Protein AF-A0A0D2NBQ5-F1 (afdb_monomer_lite)

Foldseek 3Di:
DDDPDPPDDDDPPDDPLRPQDAADAQQDWFAQQWQGDTDRLVCQLLVLLVLVVCVVVVHDDPGHTPDHFDPPADSRRRHPDKDWDWAADPPRQTAIDISDNSDHRPDHLVVLCDADPVRNRSSDDDDDPPDPDDPRD

Secondary structure (DSSP, 8-state):
-----------SS--GGGS-PPPPPTT-EEE-TTT--EEEHHHHHHHHHHHHHHHHTTPPPSS--SSPPPSS--TTTS-SS--EEEEE-GGG-EEEEES-TT--TT--HHHHTS--SS----------TTSPPPTT-

Organism: Hypholoma sublateritium (strain FD-334 SS-4) (NCBI:txid945553)

pLDDT: mean 84.71, std 14.56, range [37.38, 98.0]

Sequence (137 aa):
LKFKGECKLYVSNVPPEVIPIGKLDGKDTVPCKLCGLPKKISHMRNHVGYHILWAMRNINERSPLKIAVGINPCGFCGLDGCRTQLSFGKHNTPVIQSTCTYHYEKMSYKSAKQSTVSSPCTNVPISCPLCPVSVSG

Structure (mmCIF, N/CA/C/O backbone):
data_AF-A0A0D2NBQ5-F1
#
_entry.id   AF-A0A0D2NBQ5-F1
#
loop_
_atom_site.group_PDB
_atom_site.id
_atom_site.type_symbol
_atom_site.label_atom_id
_atom_site.label_alt_id
_atom_site.label_comp_id
_atom_site.label_asym_id
_atom_site.label_entity_id
_atom_site.label_seq_id
_atom_site.pdbx_PDB_ins_code
_atom_site.Cartn_x
_atom_site.Cartn_y
_atom_site.Cartn_z
_atom_site.occupancy
_atom_site.B_iso_or_equiv
_atom_site.auth_seq_id
_atom_site.auth_comp_id
_atom_site.auth_asym_id
_atom_site.auth_atom_id
_atom_site.pdbx_PDB_model_num
ATOM 1 N N . LEU A 1 1 ? -40.825 -8.673 31.663 1.00 38.44 1 LEU A N 1
ATOM 2 C CA . LEU A 1 1 ? -40.110 -9.656 30.814 1.00 38.44 1 LEU A CA 1
ATOM 3 C C . LEU A 1 1 ? -39.338 -8.894 29.736 1.00 38.44 1 LEU A C 1
ATOM 5 O O . LEU A 1 1 ? -39.965 -8.284 28.884 1.00 38.44 1 LEU A O 1
ATOM 9 N N . LYS A 1 2 ? -38.003 -8.811 29.834 1.00 37.38 2 LYS A N 1
ATOM 10 C CA . LYS A 1 2 ? -37.147 -8.131 28.841 1.00 37.38 2 LYS A CA 1
ATOM 11 C C . LYS A 1 2 ? -36.700 -9.157 27.796 1.00 37.38 2 LYS A C 1
ATOM 13 O O . LYS A 1 2 ? -35.899 -10.025 28.125 1.00 37.38 2 LYS A O 1
ATOM 18 N N . PHE A 1 3 ? -37.178 -9.051 26.559 1.00 41.16 3 PHE A N 1
ATOM 19 C CA . PHE A 1 3 ? -36.615 -9.807 25.438 1.00 41.16 3 PHE A CA 1
ATOM 20 C C . PHE A 1 3 ? -35.352 -9.090 24.935 1.00 41.16 3 PHE A C 1
ATOM 22 O O . PHE A 1 3 ? -35.434 -8.045 24.297 1.00 41.16 3 PHE A O 1
ATOM 29 N N . LYS A 1 4 ? -34.172 -9.640 25.250 1.00 48.41 4 LYS A N 1
ATOM 30 C CA . LYS A 1 4 ? -32.909 -9.343 24.554 1.00 48.41 4 LYS A CA 1
ATOM 31 C C . LYS A 1 4 ? -32.742 -10.372 23.433 1.00 48.41 4 LYS A C 1
ATOM 33 O O . LYS A 1 4 ? -32.094 -11.393 23.628 1.00 48.41 4 LYS A O 1
ATOM 38 N N . GLY A 1 5 ? -33.379 -10.131 22.292 1.00 47.19 5 GLY A N 1
ATOM 39 C CA . GLY A 1 5 ? -33.115 -10.876 21.063 1.00 47.19 5 GLY A CA 1
ATOM 40 C C . GLY A 1 5 ? -32.256 -10.020 20.144 1.00 47.19 5 GLY A C 1
ATOM 41 O O . GLY A 1 5 ? -32.752 -9.043 19.591 1.00 47.19 5 GLY A O 1
ATOM 42 N N . GLU A 1 6 ? -30.972 -10.344 20.000 1.00 52.66 6 GLU A N 1
ATOM 43 C CA . GLU A 1 6 ? -30.155 -9.780 18.924 1.00 52.66 6 GLU A CA 1
ATOM 44 C C . GLU A 1 6 ? -30.710 -10.299 17.594 1.00 52.66 6 GLU A C 1
ATOM 46 O O . GLU A 1 6 ? -30.545 -11.470 17.250 1.00 52.66 6 GLU A O 1
ATOM 51 N N . CYS A 1 7 ? -31.419 -9.439 16.865 1.00 45.69 7 CYS A N 1
ATOM 52 C CA . CYS A 1 7 ? -31.966 -9.769 15.557 1.00 45.69 7 CYS A CA 1
ATOM 53 C C . CYS A 1 7 ? -30.806 -9.832 14.551 1.00 45.69 7 CYS A C 1
ATOM 55 O O . CYS A 1 7 ? -30.390 -8.818 13.989 1.00 45.69 7 CYS A O 1
ATOM 57 N N . LYS A 1 8 ? -30.216 -11.018 14.377 1.00 51.72 8 LYS A N 1
ATOM 58 C CA . LYS A 1 8 ? -29.197 -11.262 13.352 1.00 51.72 8 LYS A CA 1
ATOM 59 C C . LYS A 1 8 ? -29.896 -11.361 12.000 1.00 51.72 8 LYS A C 1
ATOM 61 O O . LYS A 1 8 ? -30.534 -12.365 11.701 1.00 51.72 8 LYS A O 1
ATOM 66 N N . LEU A 1 9 ? -29.790 -10.306 11.197 1.00 62.12 9 LEU A N 1
ATOM 67 C CA . LEU A 1 9 ? -30.234 -10.325 9.807 1.00 62.12 9 LEU A CA 1
ATOM 68 C C . LEU A 1 9 ? -29.332 -11.281 9.019 1.00 62.12 9 LEU A C 1
ATOM 70 O O . LEU A 1 9 ? -28.115 -11.103 8.983 1.00 62.12 9 LEU A O 1
ATOM 74 N N . TYR A 1 10 ? -29.931 -12.300 8.412 1.00 62.88 10 TYR A N 1
ATOM 75 C CA . TYR A 1 10 ? -29.245 -13.227 7.520 1.00 62.88 10 TYR A CA 1
ATOM 76 C C . TYR A 1 10 ? -29.595 -12.866 6.079 1.00 62.88 10 TYR A C 1
ATOM 78 O O . TYR A 1 10 ? -30.771 -12.806 5.723 1.00 62.88 10 TYR A O 1
ATOM 86 N N . VAL A 1 11 ? -28.578 -12.616 5.257 1.00 68.44 11 VAL A N 1
ATOM 87 C CA . VAL A 1 11 ? -28.743 -12.396 3.817 1.00 68.44 11 VAL A CA 1
ATOM 88 C C . VAL A 1 11 ? -28.305 -13.674 3.111 1.00 68.44 11 VAL A C 1
ATOM 90 O O . VAL A 1 11 ? -27.136 -14.046 3.165 1.00 68.44 11 VAL A O 1
ATOM 93 N N . SER A 1 12 ? -29.247 -14.369 2.481 1.00 70.62 12 SER A N 1
ATOM 94 C CA . SER A 1 12 ? -28.973 -15.497 1.589 1.00 70.62 12 SER A CA 1
ATOM 95 C C . SER A 1 12 ? -28.594 -14.989 0.190 1.00 70.62 12 SER A C 1
ATOM 97 O O . SER A 1 12 ? -29.050 -13.930 -0.233 1.00 70.62 12 SER A O 1
ATOM 99 N N . ASN A 1 13 ? -27.760 -15.744 -0.537 1.00 70.19 13 ASN A N 1
ATOM 100 C CA . ASN A 1 13 ? -27.287 -15.409 -1.893 1.00 70.19 13 ASN A CA 1
ATOM 101 C C . ASN A 1 13 ? -26.482 -14.101 -1.986 1.00 70.19 13 ASN A C 1
ATOM 103 O O . ASN A 1 13 ? -26.653 -13.318 -2.919 1.00 70.19 13 ASN A O 1
ATOM 107 N N . VAL A 1 14 ? -25.590 -13.867 -1.019 1.00 64.38 14 VAL A N 1
ATOM 108 C CA . VAL A 1 14 ? -24.617 -12.771 -1.097 1.00 64.38 14 VAL A CA 1
ATOM 109 C C . VAL A 1 14 ? -23.727 -13.007 -2.324 1.00 64.38 14 VAL A C 1
ATOM 111 O O . VAL A 1 14 ? -23.068 -14.050 -2.376 1.00 64.38 14 VAL A O 1
ATOM 114 N N . PRO A 1 15 ? -23.698 -12.086 -3.308 1.00 68.00 15 PRO A N 1
ATOM 115 C CA . PRO A 1 15 ? -22.824 -12.233 -4.463 1.00 68.00 15 PRO A CA 1
ATOM 116 C C . PRO A 1 15 ? -21.365 -12.394 -4.000 1.00 68.00 15 PRO A C 1
ATOM 118 O O . PRO A 1 15 ? -20.987 -11.766 -3.002 1.00 68.00 15 PRO A O 1
ATOM 121 N N . PRO A 1 16 ? -20.535 -13.217 -4.670 1.00 60.53 16 PRO A N 1
ATOM 122 C CA . PRO A 1 16 ? -19.148 -13.460 -4.263 1.00 60.53 16 PRO A CA 1
ATOM 123 C C . PRO A 1 16 ? -18.341 -12.176 -4.029 1.00 60.53 16 PRO A C 1
ATOM 125 O O . PRO A 1 16 ? -17.465 -12.129 -3.169 1.00 60.53 16 PRO A O 1
ATOM 128 N N . GLU A 1 17 ? -18.684 -11.110 -4.751 1.00 58.12 17 GLU A N 1
ATOM 129 C CA . GLU A 1 17 ? -18.077 -9.782 -4.683 1.00 58.12 17 GLU A CA 1
ATOM 130 C C . GLU A 1 17 ? -18.327 -9.056 -3.349 1.00 58.12 17 GLU A C 1
ATOM 132 O O . GLU A 1 17 ? -17.644 -8.076 -3.044 1.00 58.12 17 GLU A O 1
ATOM 137 N N . VAL A 1 18 ? -19.305 -9.512 -2.561 1.00 56.41 18 VAL A N 1
ATOM 138 C CA . VAL A 1 18 ? -19.743 -8.905 -1.293 1.00 56.41 18 VAL A CA 1
ATOM 139 C C . VAL A 1 18 ? -19.410 -9.793 -0.085 1.00 56.41 18 VAL A C 1
ATOM 141 O O . VAL A 1 18 ? -19.642 -9.393 1.056 1.00 56.41 18 VAL A O 1
ATOM 144 N N . ILE A 1 19 ? -18.824 -10.978 -0.303 1.00 60.97 19 ILE A N 1
ATOM 145 C CA . ILE A 1 19 ? -18.311 -11.822 0.780 1.00 60.97 19 ILE A CA 1
ATOM 146 C C . ILE A 1 19 ? -17.104 -11.106 1.407 1.00 60.97 19 ILE A C 1
ATOM 148 O O . ILE A 1 19 ? -16.147 -10.790 0.692 1.00 60.97 19 ILE A O 1
ATOM 152 N N . PRO A 1 20 ? -17.100 -10.838 2.728 1.00 61.53 20 PRO A N 1
ATOM 153 C CA . PRO A 1 20 ? -15.970 -10.199 3.382 1.00 61.53 20 PRO A CA 1
ATOM 154 C C . PRO A 1 20 ? -14.716 -11.055 3.211 1.00 61.53 20 PRO A C 1
ATOM 156 O O . PRO A 1 20 ? -14.569 -12.110 3.827 1.00 61.53 20 PRO A O 1
ATOM 159 N N . ILE A 1 21 ? -13.790 -10.601 2.368 1.00 69.88 21 ILE A N 1
ATOM 160 C CA . ILE A 1 21 ? -12.472 -11.219 2.285 1.00 69.88 21 ILE A CA 1
ATOM 161 C C . ILE A 1 21 ? -11.763 -10.894 3.598 1.00 69.88 21 ILE A C 1
ATOM 163 O O . ILE A 1 21 ? -11.517 -9.717 3.887 1.00 69.88 21 ILE A O 1
ATOM 167 N N . GLY A 1 22 ? -11.457 -11.930 4.384 1.00 79.25 22 GLY A N 1
ATOM 168 C CA . GLY A 1 22 ? -10.741 -11.795 5.650 1.00 79.25 22 GLY A CA 1
ATOM 169 C C . GLY A 1 22 ? -9.488 -10.941 5.471 1.00 79.25 22 GLY A C 1
ATOM 170 O O . GLY A 1 22 ? -8.694 -11.168 4.555 1.00 79.25 22 GLY A O 1
ATOM 171 N N . LYS A 1 23 ? -9.345 -9.910 6.304 1.00 88.88 23 LYS A N 1
ATOM 172 C CA . LYS A 1 23 ? -8.175 -9.030 6.293 1.00 88.88 23 LYS A CA 1
ATOM 173 C C . LYS A 1 23 ? -7.015 -9.704 7.004 1.00 88.88 23 LYS A C 1
ATOM 175 O O . LYS A 1 23 ? -7.212 -10.416 7.983 1.00 88.88 23 LYS A O 1
ATOM 180 N N . LEU A 1 24 ? -5.811 -9.448 6.509 1.00 92.69 24 LEU A N 1
ATOM 181 C CA . LEU A 1 24 ? -4.582 -9.871 7.173 1.00 92.69 24 LEU A CA 1
ATOM 182 C C . LEU A 1 24 ? -4.212 -8.869 8.275 1.00 92.69 24 LEU A C 1
ATOM 184 O O . LEU A 1 24 ? -4.526 -7.676 8.173 1.00 92.69 24 LEU A O 1
ATOM 188 N N . ASP A 1 25 ? -3.535 -9.330 9.327 1.00 94.00 25 ASP A N 1
ATOM 189 C CA . ASP A 1 25 ? -2.998 -8.442 10.357 1.00 94.00 25 ASP A CA 1
ATOM 190 C C . ASP A 1 25 ? -1.760 -7.716 9.812 1.00 94.00 25 ASP A C 1
ATOM 192 O O . ASP A 1 25 ? -1.000 -8.232 8.993 1.00 94.00 25 ASP A O 1
ATOM 196 N N . GLY A 1 26 ? -1.513 -6.491 10.283 1.00 93.19 26 GLY A N 1
ATOM 197 C CA . GLY A 1 26 ? -0.358 -5.703 9.847 1.00 93.19 26 GLY A CA 1
ATOM 198 C C . GLY A 1 26 ? 0.993 -6.385 10.112 1.00 93.19 26 GLY A C 1
ATOM 199 O O . GLY A 1 26 ? 1.983 -6.041 9.464 1.00 93.19 26 GLY A O 1
ATOM 200 N N . LYS A 1 27 ? 1.044 -7.337 11.054 1.00 95.81 27 LYS A N 1
ATOM 201 C CA . LYS A 1 27 ? 2.238 -8.124 11.386 1.00 95.81 27 LYS A CA 1
ATOM 202 C C . LYS A 1 27 ? 2.488 -9.283 10.421 1.00 95.81 27 LYS A C 1
ATOM 204 O O . LYS A 1 27 ? 3.635 -9.735 10.343 1.00 95.81 27 LYS A O 1
ATOM 209 N N . ASP A 1 28 ? 1.466 -9.729 9.693 1.00 96.50 28 ASP A N 1
ATOM 210 C CA . ASP A 1 28 ? 1.571 -10.862 8.780 1.00 96.50 28 ASP A CA 1
ATOM 211 C C . ASP A 1 28 ? 2.562 -10.546 7.667 1.00 96.50 28 ASP A C 1
ATOM 213 O O . ASP A 1 28 ? 2.578 -9.444 7.114 1.00 96.50 28 ASP A O 1
ATOM 217 N N . THR A 1 29 ? 3.413 -11.517 7.345 1.00 98.00 29 THR A N 1
ATOM 218 C CA . THR A 1 29 ? 4.365 -11.410 6.238 1.00 98.00 29 THR A CA 1
ATOM 219 C C . THR A 1 29 ? 3.860 -12.243 5.078 1.00 98.00 29 THR A C 1
ATOM 221 O O . THR A 1 29 ? 3.730 -13.457 5.194 1.00 98.00 29 THR A O 1
ATOM 224 N N . VAL A 1 30 ? 3.589 -11.588 3.952 1.00 97.25 30 VAL A N 1
ATOM 225 C CA . VAL A 1 30 ? 3.099 -12.234 2.731 1.00 97.25 30 VAL A CA 1
ATOM 226 C C . VAL A 1 30 ? 3.920 -11.779 1.525 1.00 97.25 30 VAL A C 1
ATOM 228 O O . VAL A 1 30 ? 4.522 -10.699 1.565 1.00 97.25 30 VAL A O 1
ATOM 231 N N . PRO A 1 31 ? 3.984 -12.573 0.445 1.00 97.44 31 PRO A N 1
ATOM 232 C CA . PRO A 1 31 ? 4.642 -12.141 -0.782 1.00 97.44 31 PRO A CA 1
ATOM 233 C C . PRO A 1 31 ? 3.881 -10.980 -1.431 1.00 97.44 31 PRO A C 1
ATOM 235 O O . PRO A 1 31 ? 2.657 -10.991 -1.507 1.00 97.44 31 PRO A O 1
ATOM 238 N N . CYS A 1 32 ? 4.596 -9.987 -1.953 1.00 97.06 32 CYS A N 1
ATOM 239 C CA . CYS A 1 32 ? 4.013 -8.993 -2.848 1.00 97.06 32 CYS A CA 1
ATOM 240 C C . CYS A 1 32 ? 3.435 -9.685 -4.090 1.00 97.06 32 CYS A C 1
ATOM 242 O O . CYS A 1 32 ? 4.10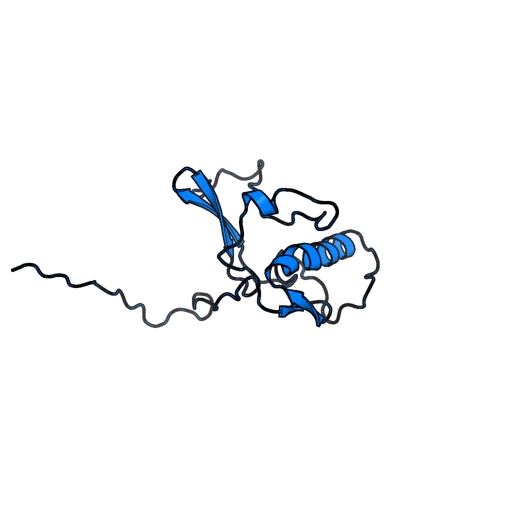8 -10.516 -4.700 1.00 97.06 32 CYS A O 1
ATOM 244 N N . LYS A 1 33 ? 2.216 -9.324 -4.510 1.00 96.94 33 LYS A N 1
ATOM 245 C CA . LYS A 1 33 ? 1.592 -9.937 -5.696 1.00 96.94 33 LYS A CA 1
ATOM 246 C C . LYS A 1 33 ? 2.311 -9.586 -7.001 1.00 96.94 33 LYS A C 1
ATOM 248 O O . LYS A 1 33 ? 2.244 -10.363 -7.942 1.00 96.94 33 LYS A O 1
ATOM 253 N N . LEU A 1 34 ? 3.011 -8.450 -7.043 1.00 97.00 34 LEU A N 1
ATOM 254 C CA . LEU A 1 34 ? 3.711 -7.985 -8.240 1.00 97.00 34 LEU A CA 1
ATOM 255 C C . LEU A 1 34 ? 5.096 -8.619 -8.391 1.00 97.00 34 LEU A C 1
ATOM 257 O O . LEU A 1 34 ? 5.400 -9.164 -9.442 1.00 97.00 34 LEU A O 1
ATOM 261 N N . CYS A 1 35 ? 5.937 -8.594 -7.352 1.00 96.31 35 CYS A N 1
ATOM 262 C CA . CYS A 1 35 ? 7.336 -9.052 -7.435 1.00 96.31 35 CYS A CA 1
ATOM 263 C C . CYS A 1 35 ? 7.632 -10.334 -6.634 1.00 96.31 35 CYS A C 1
ATOM 265 O O . CYS A 1 35 ? 8.692 -10.939 -6.775 1.00 96.31 35 CYS A O 1
ATOM 267 N N . GLY A 1 36 ? 6.710 -10.780 -5.779 1.00 96.06 36 GLY A N 1
ATOM 268 C CA . GLY A 1 36 ? 6.879 -11.961 -4.930 1.00 96.06 36 GLY A CA 1
ATOM 269 C C . GLY A 1 36 ? 7.757 -11.764 -3.692 1.00 96.06 36 GLY A C 1
ATOM 270 O O . GLY A 1 36 ? 7.894 -12.709 -2.918 1.00 96.06 36 GLY A O 1
ATOM 271 N N . LEU A 1 37 ? 8.338 -10.578 -3.470 1.00 95.75 37 LEU A N 1
ATOM 272 C CA . LEU A 1 37 ? 9.164 -10.326 -2.288 1.00 95.75 37 LEU A CA 1
ATOM 273 C C . LEU A 1 37 ? 8.313 -10.351 -1.008 1.00 95.75 37 LEU A C 1
ATOM 275 O O . LEU A 1 37 ? 7.260 -9.708 -0.972 1.00 95.75 37 LEU A O 1
ATOM 279 N N . PRO A 1 38 ? 8.759 -11.035 0.060 1.00 97.12 38 PRO A N 1
ATOM 280 C CA . PRO A 1 38 ? 8.031 -11.071 1.319 1.00 97.12 38 PRO A CA 1
ATOM 281 C C . PRO A 1 38 ? 8.062 -9.698 1.995 1.00 97.12 38 PRO A C 1
ATOM 283 O O . PRO A 1 38 ? 9.125 -9.091 2.171 1.00 97.12 38 PRO A O 1
ATOM 286 N N . LYS A 1 39 ? 6.889 -9.202 2.396 1.00 96.50 39 LYS A N 1
ATOM 287 C CA . LYS A 1 39 ? 6.734 -7.959 3.159 1.00 96.50 39 LYS A CA 1
ATOM 288 C C . LYS A 1 39 ? 5.685 -8.132 4.244 1.00 96.50 39 LYS A C 1
ATOM 290 O O . LYS A 1 39 ? 4.688 -8.823 4.053 1.00 96.50 39 LYS A O 1
ATOM 295 N N . LYS A 1 40 ? 5.891 -7.434 5.362 1.00 96.94 40 LYS A N 1
ATOM 296 C CA . LYS A 1 40 ? 4.823 -7.218 6.338 1.00 96.94 40 LYS A CA 1
ATOM 297 C C . LYS A 1 40 ? 3.681 -6.464 5.671 1.00 96.94 40 LYS A C 1
ATOM 299 O O . LYS A 1 40 ? 3.937 -5.499 4.945 1.00 96.94 40 LYS A O 1
ATOM 304 N N . ILE A 1 41 ? 2.444 -6.852 5.954 1.00 96.38 41 ILE A N 1
ATOM 305 C CA . ILE A 1 41 ? 1.251 -6.184 5.430 1.00 96.38 41 ILE A CA 1
ATOM 306 C C . ILE A 1 41 ? 1.264 -4.686 5.748 1.00 96.38 41 ILE A C 1
ATOM 308 O O . ILE A 1 41 ? 0.979 -3.868 4.873 1.00 96.38 41 ILE A O 1
ATOM 312 N N . SER A 1 42 ? 1.721 -4.303 6.944 1.00 93.69 42 SER A N 1
ATOM 313 C CA . SER A 1 42 ? 1.873 -2.895 7.329 1.00 93.69 42 SER A CA 1
ATOM 314 C C . SER A 1 42 ? 2.803 -2.082 6.416 1.00 93.69 42 SER A C 1
ATOM 316 O O . SER A 1 42 ? 2.649 -0.867 6.307 1.00 93.69 42 SER A O 1
ATOM 318 N N . HIS A 1 43 ? 3.752 -2.732 5.737 1.00 93.75 43 HIS A N 1
ATOM 319 C CA . HIS A 1 43 ? 4.707 -2.102 4.821 1.00 93.75 43 HIS A CA 1
ATOM 320 C C . HIS A 1 43 ? 4.319 -2.262 3.345 1.00 93.75 43 HIS A C 1
ATOM 322 O O . HIS A 1 43 ? 4.919 -1.617 2.481 1.00 93.75 43 HIS A O 1
ATOM 328 N N . MET A 1 44 ? 3.328 -3.105 3.042 1.00 95.50 44 MET A N 1
ATOM 329 C CA . MET A 1 44 ? 2.983 -3.475 1.672 1.00 95.50 44 MET A CA 1
ATOM 330 C C . MET A 1 44 ? 2.535 -2.267 0.844 1.00 95.50 44 MET A C 1
ATOM 332 O O . MET A 1 44 ? 2.953 -2.130 -0.298 1.00 95.50 44 MET A O 1
ATOM 336 N N . ARG A 1 45 ? 1.784 -1.333 1.440 1.00 94.69 45 ARG A N 1
ATOM 337 C CA . ARG A 1 45 ? 1.328 -0.097 0.778 1.00 94.69 45 ARG A CA 1
ATOM 338 C C . ARG A 1 45 ? 2.478 0.750 0.221 1.00 94.69 45 ARG A C 1
ATOM 340 O O . ARG A 1 45 ? 2.420 1.195 -0.921 1.00 94.69 45 ARG A O 1
ATOM 347 N N . ASN A 1 46 ? 3.522 0.965 1.024 1.00 93.50 46 ASN A N 1
ATOM 348 C CA . ASN A 1 46 ? 4.707 1.719 0.606 1.00 93.50 46 ASN A CA 1
ATOM 349 C C . ASN A 1 46 ? 5.508 0.934 -0.443 1.00 93.50 46 ASN A C 1
ATOM 351 O O . ASN A 1 46 ? 5.945 1.500 -1.437 1.00 93.50 46 ASN A O 1
ATOM 355 N N . HIS A 1 47 ? 5.652 -0.382 -0.255 1.00 94.75 47 HIS A N 1
ATOM 356 C CA . HIS A 1 47 ? 6.344 -1.250 -1.207 1.00 94.75 47 HIS A CA 1
ATOM 357 C C . HIS A 1 47 ? 5.675 -1.263 -2.591 1.00 94.75 47 HIS A C 1
ATOM 359 O O . HIS A 1 47 ? 6.344 -1.023 -3.590 1.00 94.75 4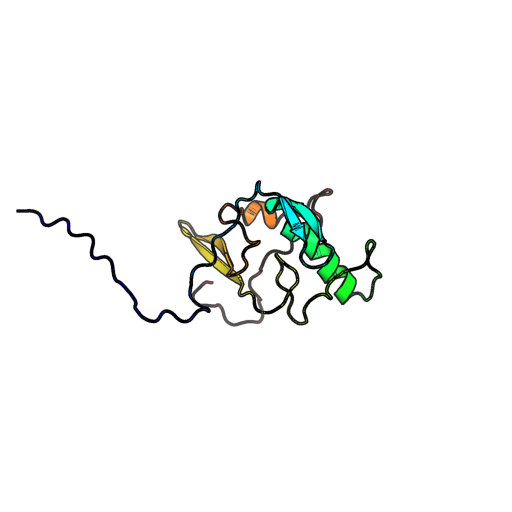7 HIS A O 1
ATOM 365 N N . VAL A 1 48 ? 4.361 -1.481 -2.640 1.00 95.50 48 VAL A N 1
ATOM 366 C CA . VAL A 1 48 ? 3.555 -1.430 -3.867 1.00 95.50 48 VAL A CA 1
ATOM 367 C C . VAL A 1 48 ? 3.520 -0.019 -4.451 1.00 95.50 48 VAL A C 1
ATOM 369 O O . VAL A 1 48 ? 3.537 0.131 -5.668 1.00 95.50 48 VAL A O 1
ATOM 372 N N . GLY A 1 49 ? 3.541 1.016 -3.606 1.00 94.44 49 GLY A N 1
ATOM 373 C CA . GLY A 1 49 ? 3.630 2.408 -4.045 1.00 94.44 49 GLY A CA 1
ATOM 374 C C . GLY A 1 49 ? 4.842 2.677 -4.941 1.00 94.44 49 GLY A C 1
ATOM 375 O O . GLY A 1 49 ? 4.705 3.388 -5.932 1.00 94.44 49 GLY A O 1
ATOM 376 N N . TYR A 1 50 ? 5.998 2.059 -4.666 1.00 93.62 50 TYR A N 1
ATOM 377 C CA . TYR A 1 50 ? 7.152 2.146 -5.569 1.00 93.62 50 TYR A CA 1
ATOM 378 C C . TYR A 1 50 ? 6.868 1.534 -6.936 1.00 93.62 50 TYR A C 1
ATOM 380 O O . TYR A 1 50 ? 7.148 2.183 -7.939 1.00 93.62 50 TYR A O 1
ATOM 388 N N . HIS A 1 51 ? 6.280 0.336 -6.973 1.00 95.56 51 HIS A N 1
ATOM 389 C CA . HIS A 1 51 ? 5.960 -0.340 -8.228 1.00 95.56 51 HIS A CA 1
ATOM 390 C C . HIS A 1 51 ? 5.006 0.491 -9.089 1.00 95.56 51 HIS A C 1
ATOM 392 O O . HIS A 1 51 ? 5.263 0.733 -10.265 1.00 95.56 51 HIS A O 1
ATOM 398 N N . ILE A 1 52 ? 3.938 1.011 -8.475 1.00 94.94 52 ILE A N 1
ATOM 399 C CA . ILE A 1 52 ? 2.970 1.878 -9.155 1.00 94.94 52 ILE A CA 1
ATOM 400 C C . ILE A 1 52 ? 3.663 3.133 -9.696 1.00 94.94 52 ILE A C 1
ATOM 402 O O . ILE A 1 52 ? 3.530 3.451 -10.876 1.00 94.94 52 ILE A O 1
ATOM 406 N N . LEU A 1 53 ? 4.433 3.836 -8.859 1.00 93.19 53 LEU A N 1
ATOM 407 C CA . LEU A 1 53 ? 5.105 5.070 -9.267 1.00 93.19 53 LEU A CA 1
ATOM 408 C C . LEU A 1 53 ? 6.128 4.843 -10.381 1.00 93.19 53 LEU A C 1
ATOM 410 O O . LEU A 1 53 ? 6.227 5.669 -11.284 1.00 93.19 53 LEU A O 1
ATOM 414 N N . TRP A 1 54 ? 6.897 3.757 -10.331 1.00 93.81 54 TRP A N 1
ATOM 415 C CA . TRP A 1 54 ? 7.892 3.454 -11.358 1.00 93.81 54 TRP A CA 1
ATOM 416 C C . TRP A 1 54 ? 7.244 3.044 -12.673 1.00 93.81 54 TRP A C 1
ATOM 418 O O . TRP A 1 54 ? 7.629 3.586 -13.709 1.00 93.81 54 TRP A O 1
ATOM 428 N N . ALA A 1 55 ? 6.204 2.207 -12.632 1.00 93.38 55 ALA A N 1
ATOM 429 C CA . ALA A 1 55 ? 5.420 1.860 -13.814 1.00 93.38 55 ALA A CA 1
ATOM 430 C C . ALA A 1 55 ? 4.828 3.112 -14.485 1.00 93.38 55 ALA A C 1
ATOM 432 O O . ALA A 1 55 ? 5.008 3.312 -15.683 1.00 93.38 55 ALA A O 1
ATOM 433 N N . MET A 1 56 ? 4.225 4.024 -13.711 1.00 91.94 56 MET A N 1
ATOM 434 C CA . MET A 1 56 ? 3.678 5.289 -14.231 1.00 91.94 56 MET A CA 1
ATOM 435 C C . MET A 1 56 ? 4.735 6.222 -14.842 1.00 91.94 56 MET A C 1
ATOM 437 O O . MET A 1 56 ? 4.400 7.118 -15.614 1.00 91.94 56 MET A O 1
ATOM 441 N N . ARG A 1 57 ? 6.007 6.064 -14.464 1.00 93.50 57 ARG A N 1
ATOM 442 C CA . ARG A 1 57 ? 7.127 6.883 -14.949 1.00 93.50 57 ARG A CA 1
ATOM 443 C C . ARG A 1 57 ? 7.972 6.176 -16.005 1.00 93.50 57 ARG A C 1
ATOM 445 O O . ARG A 1 57 ? 8.977 6.746 -16.416 1.00 93.50 57 ARG A O 1
ATOM 452 N N . ASN A 1 58 ? 7.582 4.975 -16.439 1.00 90.75 58 ASN A N 1
ATOM 453 C CA . ASN A 1 58 ? 8.376 4.121 -17.326 1.00 90.75 58 ASN A CA 1
ATOM 454 C C . ASN A 1 58 ? 9.809 3.896 -16.805 1.00 90.75 58 ASN A C 1
ATOM 456 O O . ASN A 1 58 ? 10.771 3.868 -17.570 1.00 90.75 58 ASN A O 1
ATOM 460 N N . ILE A 1 59 ? 9.958 3.772 -15.483 1.00 92.19 59 ILE A N 1
ATOM 461 C CA . ILE A 1 59 ? 11.232 3.459 -14.834 1.00 92.19 59 ILE A CA 1
ATOM 462 C C . ILE A 1 59 ? 11.322 1.946 -14.661 1.00 92.19 59 ILE A C 1
ATOM 464 O O . ILE A 1 59 ? 10.386 1.312 -14.174 1.00 92.19 59 ILE A O 1
ATOM 468 N N . ASN A 1 60 ? 12.473 1.378 -15.018 1.00 86.88 60 ASN A N 1
ATOM 469 C CA . ASN A 1 60 ? 12.732 -0.041 -14.822 1.00 86.88 60 ASN A CA 1
ATOM 470 C C . ASN A 1 60 ? 12.704 -0.414 -13.338 1.00 86.88 60 ASN A C 1
ATOM 472 O O . ASN A 1 60 ? 13.309 0.239 -12.484 1.00 86.88 60 ASN A O 1
ATOM 476 N N . GLU A 1 61 ? 12.031 -1.518 -13.051 1.00 87.25 61 GLU A N 1
ATOM 477 C CA . GLU A 1 61 ? 11.942 -2.077 -11.714 1.00 87.25 61 GLU A CA 1
ATOM 478 C C . GLU A 1 61 ? 13.301 -2.598 -11.243 1.00 87.25 61 GLU A C 1
ATOM 480 O O . GLU A 1 61 ? 14.006 -3.295 -11.971 1.00 87.25 61 GLU A O 1
ATOM 485 N N . ARG A 1 62 ? 13.665 -2.310 -9.986 1.00 79.19 62 ARG A N 1
ATOM 486 C CA . ARG A 1 62 ? 14.888 -2.866 -9.368 1.00 79.19 62 ARG A CA 1
ATOM 487 C C . ARG A 1 62 ? 14.864 -4.390 -9.295 1.00 79.19 62 ARG A C 1
ATOM 489 O O . ARG A 1 62 ? 15.912 -5.021 -9.225 1.00 79.19 62 ARG A O 1
ATOM 496 N N .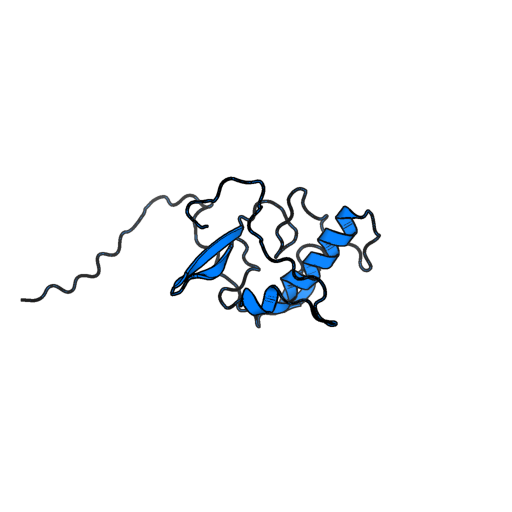 SER A 1 63 ? 13.674 -4.974 -9.234 1.00 78.88 63 SER A N 1
ATOM 497 C CA . SER A 1 63 ? 13.473 -6.417 -9.260 1.00 78.88 63 SER A CA 1
ATOM 498 C C . SER A 1 63 ? 12.384 -6.729 -10.274 1.00 78.88 63 SER A C 1
ATOM 500 O O . SER A 1 63 ? 11.347 -6.069 -10.234 1.00 78.88 63 SER A O 1
ATOM 502 N N . PRO A 1 64 ? 12.583 -7.717 -11.161 1.00 86.50 64 PRO A N 1
ATOM 503 C CA . PRO A 1 64 ? 11.611 -8.018 -12.198 1.00 86.50 64 PRO A CA 1
ATOM 504 C C . PRO A 1 64 ? 10.257 -8.352 -11.571 1.00 86.50 64 PRO A C 1
ATOM 506 O O . PRO A 1 64 ? 10.163 -9.156 -10.636 1.00 86.50 64 PRO A O 1
ATOM 509 N N . LEU A 1 65 ? 9.207 -7.715 -12.082 1.00 93.38 65 LEU A N 1
ATOM 510 C CA . LEU A 1 65 ? 7.849 -8.055 -11.695 1.00 93.38 65 LEU A CA 1
ATOM 511 C C . LEU A 1 65 ? 7.476 -9.406 -12.300 1.00 93.38 65 LEU A C 1
ATOM 513 O O . LEU A 1 65 ? 7.733 -9.679 -13.468 1.00 93.38 65 LEU A O 1
ATOM 517 N N . LYS A 1 66 ? 6.831 -10.240 -11.491 1.00 95.06 66 LYS A N 1
ATOM 518 C CA . LYS A 1 66 ? 6.165 -11.469 -11.928 1.00 95.06 66 LYS A CA 1
ATOM 519 C C . LYS A 1 66 ? 4.833 -11.156 -12.606 1.00 95.06 66 LYS A C 1
ATOM 521 O O . LYS A 1 66 ? 4.410 -11.891 -13.488 1.00 95.06 66 LYS A O 1
ATOM 526 N N . ILE A 1 67 ? 4.172 -10.085 -12.162 1.00 95.50 67 ILE A N 1
ATOM 527 C CA . ILE A 1 67 ? 2.890 -9.603 -12.678 1.00 95.50 67 ILE A CA 1
ATOM 528 C C . ILE A 1 67 ? 2.992 -8.091 -12.868 1.00 95.50 67 ILE A C 1
ATOM 530 O O . ILE A 1 67 ? 3.459 -7.390 -11.969 1.00 95.50 67 ILE A O 1
ATOM 534 N N . ALA A 1 68 ? 2.552 -7.594 -14.024 1.00 94.12 68 ALA A N 1
ATOM 535 C CA . ALA A 1 68 ? 2.515 -6.163 -14.304 1.00 94.12 68 ALA A CA 1
ATOM 536 C C . ALA A 1 68 ? 1.579 -5.415 -13.337 1.00 94.12 68 ALA A C 1
ATOM 538 O O . ALA A 1 68 ? 0.604 -5.971 -12.826 1.00 94.12 68 ALA A O 1
ATOM 539 N N . VAL A 1 69 ? 1.878 -4.137 -13.102 1.00 95.94 69 VAL A N 1
ATOM 540 C CA . VAL A 1 69 ? 0.981 -3.233 -12.372 1.00 95.94 69 VAL A CA 1
ATOM 541 C C . VAL A 1 69 ? -0.335 -3.104 -13.146 1.00 95.94 69 VAL A C 1
ATOM 543 O O . VAL A 1 69 ? -0.323 -3.016 -14.374 1.00 95.94 69 VAL A O 1
ATOM 546 N N . GLY A 1 70 ? -1.460 -3.112 -12.427 1.00 93.50 70 GLY A N 1
ATOM 547 C CA . GLY A 1 70 ? -2.785 -2.929 -13.020 1.00 93.50 70 GLY A CA 1
ATOM 548 C C . GLY A 1 70 ? -2.961 -1.561 -13.690 1.00 93.50 70 GLY A C 1
ATOM 549 O O . GLY A 1 70 ? -2.208 -0.625 -13.422 1.00 93.50 70 GLY A O 1
ATOM 550 N N . ILE A 1 71 ? -3.977 -1.431 -14.546 1.00 93.81 71 ILE A N 1
ATOM 551 C CA . ILE A 1 71 ? -4.297 -0.163 -15.225 1.00 93.81 71 ILE A CA 1
ATOM 552 C C . ILE A 1 71 ? -4.854 0.854 -14.217 1.00 93.81 71 ILE A C 1
ATOM 554 O O . ILE A 1 71 ? -4.547 2.042 -14.290 1.00 93.81 71 ILE A O 1
ATOM 558 N N . ASN A 1 72 ? -5.644 0.380 -13.251 1.00 92.19 72 ASN A N 1
ATOM 559 C CA . ASN A 1 72 ? -6.209 1.151 -12.145 1.00 92.19 72 ASN A CA 1
ATOM 560 C C . ASN A 1 72 ? -5.756 0.519 -10.818 1.00 92.19 72 ASN A C 1
ATOM 562 O O . ASN A 1 72 ? -6.563 -0.075 -10.089 1.00 92.19 72 ASN A O 1
ATOM 566 N N . PRO A 1 73 ? -4.450 0.601 -10.507 1.00 95.25 73 PRO A N 1
ATOM 567 C CA . PRO A 1 73 ? -3.838 -0.286 -9.540 1.00 95.25 73 PRO A CA 1
ATOM 568 C C . PRO A 1 73 ? -4.293 0.022 -8.115 1.00 95.25 73 PRO A C 1
ATOM 570 O O . PRO A 1 73 ? -4.317 1.163 -7.651 1.00 95.25 73 PRO A O 1
ATOM 573 N N . CYS A 1 74 ? -4.580 -1.035 -7.364 1.00 95.19 74 CYS A N 1
ATOM 574 C CA . CYS A 1 74 ? -4.839 -0.951 -5.938 1.00 95.19 74 CYS A CA 1
ATOM 575 C C . CYS A 1 74 ? -3.587 -0.504 -5.171 1.00 95.19 74 CYS A C 1
ATOM 577 O O . CYS A 1 74 ? -2.554 -1.169 -5.231 1.00 95.19 74 CYS A O 1
ATOM 579 N N . GLY A 1 75 ? -3.700 0.522 -4.326 1.00 93.75 75 GLY A N 1
ATOM 580 C CA . GLY A 1 75 ? -2.584 0.995 -3.494 1.00 93.75 75 GLY A CA 1
ATOM 581 C C . GLY A 1 75 ? -2.027 -0.027 -2.484 1.00 93.75 75 GLY A C 1
ATOM 582 O O . GLY A 1 75 ? -0.954 0.186 -1.925 1.00 93.75 75 GLY A O 1
ATOM 583 N N . PHE A 1 76 ? -2.717 -1.149 -2.247 1.00 95.06 76 PHE A N 1
ATOM 584 C CA . PHE A 1 76 ? -2.280 -2.194 -1.312 1.00 95.06 76 PHE A CA 1
ATOM 585 C C . PHE A 1 76 ? -1.654 -3.414 -1.987 1.00 95.06 76 PHE A C 1
ATOM 587 O O . PHE A 1 76 ? -0.724 -3.991 -1.433 1.00 95.06 76 PHE A O 1
ATOM 594 N N . CYS A 1 77 ? -2.165 -3.840 -3.145 1.00 95.81 77 CYS A N 1
ATOM 595 C CA . CYS A 1 77 ? -1.686 -5.049 -3.828 1.00 95.81 77 CYS A CA 1
ATOM 596 C C . CYS A 1 77 ? -1.174 -4.815 -5.253 1.00 95.81 77 CYS A C 1
ATOM 598 O O . CYS A 1 77 ? -0.592 -5.732 -5.823 1.00 95.81 77 CYS A O 1
ATOM 600 N N . GLY A 1 78 ? -1.392 -3.628 -5.822 1.00 95.50 78 GLY A N 1
ATOM 601 C CA . GLY A 1 78 ? -0.911 -3.225 -7.144 1.00 95.50 78 GLY A CA 1
ATOM 602 C C . GLY A 1 78 ? -1.704 -3.780 -8.328 1.00 95.50 78 GLY A C 1
ATOM 603 O O . GLY A 1 78 ? -1.431 -3.401 -9.461 1.00 95.50 78 GLY A O 1
ATOM 604 N N . LEU A 1 79 ? -2.676 -4.658 -8.072 1.00 96.12 79 LEU A N 1
ATOM 605 C CA . LEU A 1 79 ? -3.565 -5.245 -9.078 1.00 96.12 79 LEU A CA 1
ATOM 606 C C . LEU A 1 79 ? -4.864 -4.440 -9.217 1.00 96.12 79 LEU A C 1
ATOM 608 O O . LEU A 1 79 ? -5.201 -3.642 -8.340 1.00 96.12 79 LEU A O 1
ATOM 612 N N . ASP A 1 80 ? -5.623 -4.724 -10.272 1.00 94.75 80 ASP A N 1
ATOM 613 C CA . ASP A 1 80 ? -6.948 -4.145 -10.507 1.00 94.75 80 ASP A CA 1
ATOM 614 C C . ASP A 1 80 ? -8.059 -4.850 -9.703 1.00 94.75 80 ASP A C 1
ATOM 616 O O . ASP A 1 80 ? -7.863 -5.900 -9.084 1.00 94.75 80 ASP A O 1
ATOM 620 N N . GLY A 1 81 ? -9.252 -4.247 -9.690 1.00 91.75 81 GLY A N 1
ATOM 621 C CA . GLY A 1 81 ? -10.477 -4.846 -9.138 1.00 91.75 81 GLY A CA 1
ATOM 622 C C . GLY A 1 81 ? -10.705 -4.638 -7.635 1.00 91.75 81 GLY A C 1
ATOM 623 O O . GLY A 1 81 ? -11.782 -4.948 -7.128 1.00 91.75 81 GLY A O 1
ATOM 624 N N . CYS A 1 82 ? -9.744 -4.067 -6.903 1.00 92.00 82 CYS A N 1
ATOM 625 C CA . CYS A 1 82 ? -9.973 -3.667 -5.513 1.00 92.00 82 CYS A CA 1
ATOM 626 C C . CYS A 1 82 ? -10.703 -2.321 -5.448 1.00 92.00 82 CYS A C 1
ATOM 628 O O . CYS A 1 82 ? -10.369 -1.387 -6.171 1.00 92.00 82 CYS A O 1
ATOM 630 N N . ARG A 1 83 ? -11.638 -2.183 -4.506 1.00 90.56 83 ARG A N 1
ATOM 631 C CA . ARG A 1 83 ? -12.289 -0.908 -4.188 1.00 90.56 83 ARG A CA 1
ATOM 632 C C . ARG A 1 83 ? -11.712 -0.365 -2.896 1.00 90.56 83 ARG A C 1
ATOM 634 O O . ARG A 1 83 ? -11.528 -1.125 -1.948 1.00 90.56 83 ARG A O 1
ATOM 641 N N . THR A 1 84 ? -11.417 0.929 -2.866 1.00 88.81 84 THR A N 1
ATOM 642 C CA . THR A 1 84 ? -10.916 1.622 -1.676 1.00 88.81 84 THR A CA 1
ATOM 643 C C . THR A 1 84 ? -11.675 2.928 -1.512 1.00 88.81 84 THR A C 1
ATOM 645 O O . THR A 1 84 ? -11.880 3.643 -2.486 1.00 88.81 84 THR A O 1
ATOM 648 N N . GLN A 1 85 ? -12.085 3.227 -0.286 1.00 87.94 85 GLN A N 1
ATOM 649 C CA . GLN A 1 85 ? -12.851 4.411 0.066 1.00 87.94 85 GLN A CA 1
ATOM 650 C C . GLN A 1 85 ? -12.230 5.077 1.292 1.00 87.94 85 GLN A C 1
ATOM 652 O O . GLN A 1 85 ? -11.831 4.403 2.245 1.00 87.94 85 GLN A O 1
ATOM 657 N N . LEU A 1 86 ? -12.151 6.405 1.261 1.00 88.38 86 LEU A N 1
ATOM 658 C CA . LEU A 1 86 ? -11.897 7.212 2.444 1.00 88.38 86 LEU A CA 1
ATOM 659 C C . LEU A 1 86 ? -13.253 7.567 3.058 1.00 88.38 86 LEU A C 1
ATOM 661 O O . LEU A 1 86 ? -14.128 8.080 2.371 1.00 88.38 86 LEU A O 1
ATOM 665 N N . SER A 1 87 ? -13.424 7.240 4.330 1.00 86.38 87 SER A N 1
ATOM 666 C CA . SER A 1 87 ? -14.633 7.505 5.112 1.00 86.38 87 SER A CA 1
ATOM 667 C C . SER A 1 87 ? -14.251 8.220 6.406 1.00 86.38 87 SER A C 1
ATOM 669 O O . SER A 1 87 ? -13.081 8.204 6.797 1.00 86.38 87 SER A O 1
ATOM 671 N N . PHE A 1 88 ? -15.217 8.823 7.097 1.00 86.19 88 PHE A N 1
ATOM 672 C CA . PHE A 1 88 ? -14.982 9.458 8.393 1.00 86.19 88 PHE A CA 1
ATOM 673 C C . PHE A 1 88 ? -15.742 8.720 9.495 1.00 86.19 88 PHE A C 1
ATOM 675 O O . PHE A 1 88 ? -16.956 8.541 9.435 1.00 86.19 88 PHE A O 1
ATOM 682 N N . GLY A 1 89 ? -15.001 8.259 10.501 1.00 82.31 89 GLY A N 1
ATOM 683 C CA . GLY A 1 89 ? -15.544 7.644 11.704 1.00 82.31 89 GLY A CA 1
ATOM 684 C C . GLY A 1 89 ? -15.954 8.678 12.755 1.00 82.31 89 GLY A C 1
ATOM 685 O O . GLY A 1 89 ? -16.142 9.865 12.477 1.00 82.31 89 GLY A O 1
ATOM 686 N N . LYS A 1 90 ? -16.041 8.232 14.015 1.00 82.88 90 LYS A N 1
ATOM 687 C CA . LYS A 1 90 ? -16.335 9.111 15.158 1.00 82.88 90 LYS A CA 1
ATOM 688 C C . LYS A 1 90 ? -15.360 10.294 15.209 1.00 82.88 90 LYS A C 1
ATOM 690 O O . LYS A 1 90 ? -14.172 10.148 14.912 1.00 82.88 90 LYS A O 1
ATOM 695 N N . HIS A 1 91 ? -15.875 11.457 15.608 1.00 85.94 91 HIS A N 1
ATOM 696 C CA . HIS A 1 91 ? -15.112 12.708 15.701 1.00 85.94 91 HIS A CA 1
ATOM 697 C C . HIS A 1 91 ? -14.410 13.112 14.391 1.00 85.94 91 HIS A C 1
ATOM 699 O O . HIS A 1 91 ? -13.330 13.692 14.429 1.00 85.94 91 HIS A O 1
ATOM 705 N N . ASN A 1 92 ? -15.006 12.789 13.237 1.00 83.31 92 ASN A N 1
ATOM 706 C CA . ASN A 1 92 ? -14.456 13.097 11.915 1.00 83.31 92 ASN A CA 1
ATOM 707 C C . ASN A 1 92 ? -13.060 12.484 11.668 1.00 83.31 92 ASN A C 1
ATOM 709 O O . ASN A 1 92 ? -12.215 13.056 10.978 1.00 83.31 92 ASN A O 1
ATOM 713 N N . THR A 1 93 ? -12.787 11.321 12.269 1.00 86.25 93 THR A N 1
ATOM 714 C CA . THR A 1 93 ? -11.497 10.640 12.107 1.00 86.25 93 THR A CA 1
ATOM 715 C C . THR A 1 93 ? -11.461 9.922 10.755 1.00 86.25 93 THR A C 1
ATOM 717 O O . THR A 1 93 ? -12.317 9.068 10.531 1.00 86.25 93 THR A O 1
ATOM 720 N N . PRO A 1 94 ? -10.493 10.197 9.863 1.00 88.50 94 PRO A N 1
ATOM 721 C CA . PRO A 1 94 ? -10.409 9.527 8.568 1.00 88.50 94 PRO A CA 1
ATOM 722 C C . PRO A 1 94 ? -10.053 8.042 8.718 1.00 88.50 94 PRO A C 1
ATOM 724 O O . PRO A 1 94 ? -9.085 7.683 9.396 1.00 88.50 94 PRO A O 1
ATOM 727 N N . VAL A 1 95 ? -10.817 7.187 8.043 1.00 89.38 95 VAL A N 1
ATOM 728 C CA . VAL A 1 95 ? -10.687 5.727 8.022 1.00 89.38 95 VAL A CA 1
ATOM 729 C C . VAL A 1 95 ? -10.685 5.250 6.575 1.00 89.38 95 VAL A C 1
ATOM 731 O O . VAL A 1 95 ? -11.550 5.626 5.782 1.00 89.38 95 VAL A O 1
ATOM 734 N N . ILE A 1 96 ? -9.728 4.388 6.235 1.00 90.12 96 ILE A N 1
ATOM 735 C CA . ILE A 1 96 ? -9.700 3.734 4.928 1.00 90.12 96 ILE A CA 1
ATOM 736 C C . ILE A 1 96 ? -10.487 2.432 5.016 1.00 90.12 96 ILE A C 1
ATOM 738 O O . ILE A 1 96 ? -10.234 1.587 5.871 1.00 90.12 96 ILE A O 1
ATOM 742 N N . GLN A 1 97 ? -11.419 2.264 4.092 1.00 89.25 97 GLN A N 1
ATOM 743 C CA . GLN A 1 97 ? -12.083 1.001 3.826 1.00 89.25 97 GLN A CA 1
ATOM 744 C C . GLN A 1 97 ? -11.568 0.471 2.496 1.00 89.25 97 GLN A C 1
ATOM 746 O O . GLN A 1 97 ? -11.371 1.226 1.547 1.00 89.25 97 GLN A O 1
ATOM 751 N N . SER A 1 98 ? -11.321 -0.829 2.407 1.00 90.69 98 SER A N 1
ATOM 752 C CA . SER A 1 98 ? -10.890 -1.445 1.156 1.00 90.69 98 SER A CA 1
ATOM 753 C C . SER A 1 98 ? -11.413 -2.864 1.065 1.00 90.69 98 SER A C 1
ATOM 755 O O . SER A 1 98 ? -11.496 -3.545 2.085 1.00 90.69 98 SER A O 1
ATOM 757 N N . THR A 1 99 ? -11.698 -3.351 -0.140 1.00 92.31 99 THR A N 1
ATOM 758 C CA . THR A 1 99 ? -11.964 -4.777 -0.389 1.00 92.31 99 THR A CA 1
ATOM 759 C C . THR A 1 99 ? -10.672 -5.590 -0.503 1.00 92.31 99 THR A C 1
ATOM 761 O O . THR A 1 99 ? -10.695 -6.804 -0.340 1.00 92.31 99 THR A O 1
ATOM 764 N N . CYS A 1 100 ? -9.510 -4.943 -0.651 1.00 93.62 100 CYS A N 1
ATOM 765 C CA . CYS A 1 100 ? -8.228 -5.630 -0.789 1.00 93.62 100 CYS A CA 1
ATOM 766 C C . CYS A 1 100 ? -7.832 -6.403 0.482 1.00 93.62 100 CYS A C 1
ATOM 768 O O . CYS A 1 100 ? -7.804 -5.830 1.570 1.00 93.62 100 CYS A O 1
ATOM 770 N N . THR A 1 101 ? -7.453 -7.676 0.356 1.00 94.25 101 THR A N 1
ATOM 771 C CA . THR A 1 101 ? -6.921 -8.512 1.455 1.00 94.25 101 THR A CA 1
ATOM 772 C C . THR A 1 101 ? -5.659 -7.931 2.102 1.00 94.25 101 THR A C 1
ATOM 774 O O . THR A 1 101 ? -5.390 -8.193 3.268 1.00 94.25 101 THR A O 1
ATOM 777 N N . TYR A 1 102 ? -4.875 -7.148 1.347 1.00 95.25 102 TYR A N 1
ATOM 778 C CA . TYR A 1 102 ? -3.621 -6.545 1.826 1.00 95.25 102 TYR A CA 1
ATOM 779 C C . TYR A 1 102 ? -3.830 -5.207 2.546 1.00 95.25 102 TYR A C 1
ATOM 781 O O . TYR A 1 102 ? -2.879 -4.621 3.057 1.00 95.25 102 TYR A O 1
ATOM 789 N N . HIS A 1 103 ? -5.068 -4.717 2.605 1.00 93.81 103 HIS A N 1
ATOM 790 C CA . HIS A 1 103 ? -5.437 -3.685 3.563 1.00 93.81 103 HIS A CA 1
ATOM 791 C C . HIS A 1 103 ? -5.574 -4.326 4.949 1.00 93.81 103 HIS A C 1
ATOM 793 O O . HIS A 1 103 ? -6.287 -5.315 5.087 1.00 93.81 103 HIS A O 1
ATOM 799 N N . TYR A 1 104 ? -4.932 -3.759 5.972 1.00 92.06 104 TYR A N 1
ATOM 800 C CA . TYR A 1 104 ? -5.091 -4.207 7.358 1.00 92.06 104 TYR A CA 1
ATOM 801 C C . TYR A 1 104 ? -5.934 -3.207 8.144 1.00 92.06 104 TYR A C 1
ATOM 803 O O . TYR A 1 104 ? -5.729 -1.998 8.057 1.00 92.06 104 TYR A O 1
ATOM 811 N N . GLU A 1 105 ? -6.866 -3.711 8.949 1.00 86.25 105 GLU A N 1
ATOM 812 C CA . GLU A 1 105 ? -7.911 -2.893 9.585 1.00 86.25 105 GLU A CA 1
ATOM 813 C C . GLU A 1 105 ? -7.370 -1.857 10.574 1.00 86.25 105 GLU A C 1
ATOM 815 O O . GLU A 1 105 ? -7.937 -0.781 10.736 1.00 86.25 10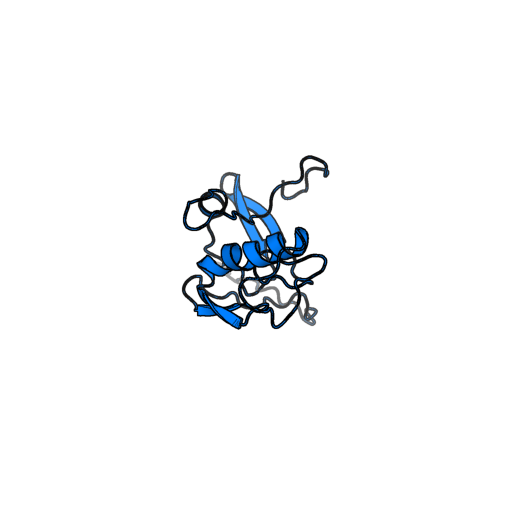5 GLU A O 1
ATOM 820 N N . LYS A 1 106 ? -6.234 -2.149 11.216 1.00 87.69 106 LYS A N 1
ATOM 821 C CA . LYS A 1 106 ? -5.599 -1.266 12.209 1.00 87.69 106 LYS A CA 1
ATOM 822 C C . LYS A 1 106 ? -4.741 -0.162 11.577 1.00 87.69 106 LYS A C 1
ATOM 824 O O . LYS A 1 106 ? -3.896 0.430 12.250 1.00 87.69 106 LYS A O 1
ATOM 829 N N . MET A 1 107 ? -4.884 0.091 10.278 1.00 88.81 107 MET A N 1
ATOM 830 C CA . MET A 1 1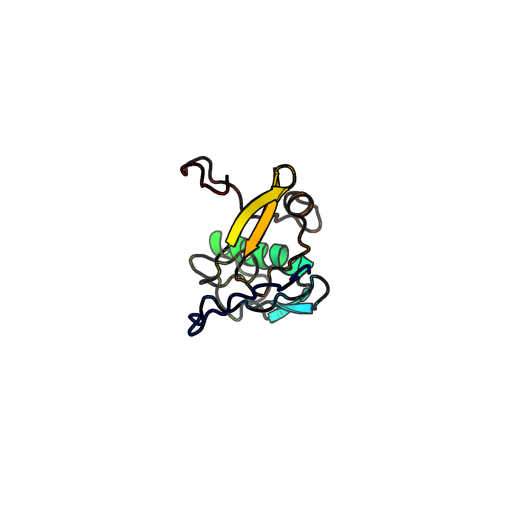07 ? -4.117 1.120 9.590 1.00 88.81 107 MET A CA 1
ATOM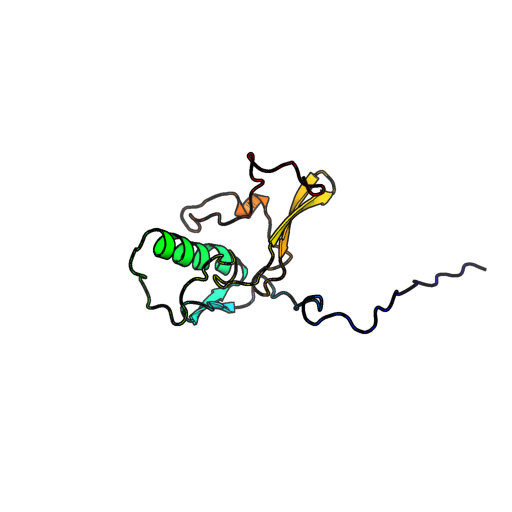 831 C C . MET A 1 107 ? -4.514 2.522 10.072 1.00 88.81 107 MET A C 1
ATOM 833 O O . MET A 1 107 ? -5.651 2.956 9.928 1.00 88.81 107 MET A O 1
ATOM 837 N N . SER A 1 108 ? -3.542 3.273 10.596 1.00 89.81 108 SER A N 1
ATOM 838 C CA . SER A 1 108 ? -3.723 4.686 10.949 1.00 89.81 108 SER A CA 1
ATOM 839 C C . SER A 1 108 ? -3.566 5.564 9.710 1.00 89.81 108 SER A C 1
ATOM 841 O O . SER A 1 108 ? -2.454 5.722 9.200 1.00 89.81 108 SER A O 1
ATOM 843 N N . TYR A 1 109 ? -4.658 6.186 9.254 1.00 91.62 109 TYR A N 1
ATOM 844 C CA . TYR A 1 109 ? -4.608 7.166 8.165 1.00 91.62 109 TYR A CA 1
ATOM 845 C C . TYR A 1 109 ? -3.686 8.345 8.501 1.00 91.62 109 TYR A C 1
ATOM 847 O O . TYR A 1 109 ? -2.864 8.745 7.680 1.00 91.62 109 TYR A O 1
ATOM 855 N N . LYS A 1 110 ? -3.774 8.869 9.734 1.00 90.56 110 LYS A N 1
ATOM 856 C CA . LYS A 1 110 ? -2.964 10.008 10.197 1.00 90.56 110 LYS A CA 1
ATOM 857 C C . LYS A 1 110 ? -1.468 9.736 10.039 1.00 90.56 110 LYS A C 1
ATOM 859 O O . LYS A 1 110 ? -0.752 10.578 9.508 1.00 90.56 110 LYS A O 1
ATOM 864 N N . SER A 1 111 ? -1.016 8.559 10.466 1.00 89.44 111 SER A N 1
ATOM 865 C CA . SER A 1 111 ? 0.386 8.148 10.347 1.00 89.44 111 SER A CA 1
ATOM 866 C C . SER A 1 111 ? 0.759 7.863 8.893 1.00 89.44 111 SER A C 1
ATOM 868 O O . SER A 1 111 ? 1.813 8.270 8.428 1.00 89.44 111 SER A O 1
ATOM 870 N N . ALA A 1 112 ? -0.126 7.199 8.150 1.00 89.62 112 ALA A N 1
ATOM 871 C CA . ALA A 1 112 ? 0.103 6.827 6.760 1.00 89.62 112 ALA A CA 1
ATOM 872 C C . ALA A 1 112 ? 0.180 8.017 5.788 1.00 89.62 112 ALA A C 1
ATOM 874 O O . ALA A 1 112 ? 0.829 7.911 4.747 1.00 89.62 112 ALA A O 1
ATOM 875 N N . LYS A 1 113 ? -0.461 9.140 6.130 1.00 91.81 113 LYS A N 1
ATOM 876 C CA . LYS A 1 113 ? -0.400 10.401 5.381 1.00 91.81 113 LYS A CA 1
ATOM 877 C C . LYS A 1 113 ? 0.950 11.118 5.533 1.00 91.81 113 LYS A C 1
ATOM 879 O O . LYS A 1 113 ? 1.238 12.020 4.754 1.00 91.81 113 LYS A O 1
ATOM 884 N N . GLN A 1 114 ? 1.775 10.747 6.511 1.00 92.12 114 GLN A N 1
ATOM 885 C CA . GLN A 1 114 ? 3.083 11.361 6.736 1.00 92.12 114 GLN A CA 1
ATOM 886 C C . GLN A 1 114 ? 4.174 10.564 6.017 1.00 92.12 114 GLN A C 1
ATOM 888 O O . GLN A 1 114 ? 4.380 9.385 6.297 1.00 92.12 114 GLN A O 1
ATOM 893 N N . SER A 1 115 ? 4.883 11.209 5.091 1.00 91.56 115 SER A N 1
ATOM 894 C CA . SER A 1 115 ? 6.067 10.626 4.460 1.00 91.56 115 SER A CA 1
ATOM 895 C C . SER A 1 115 ? 7.247 10.658 5.426 1.00 91.56 115 SER A C 1
ATOM 897 O O . SER A 1 115 ? 7.512 11.684 6.054 1.00 91.56 115 SER A O 1
ATOM 899 N N . THR A 1 116 ? 7.998 9.565 5.493 1.00 91.69 116 THR A N 1
ATOM 900 C CA . THR A 1 116 ? 9.263 9.490 6.235 1.00 91.69 116 THR A CA 1
ATOM 901 C C . THR A 1 116 ? 10.391 9.073 5.300 1.00 91.69 116 THR A C 1
ATOM 903 O O . THR A 1 116 ? 10.144 8.605 4.191 1.00 91.69 116 THR A O 1
ATOM 906 N N . VAL A 1 117 ? 11.641 9.175 5.755 1.00 89.81 117 VAL A N 1
ATOM 907 C CA . VAL A 1 117 ? 12.802 8.688 4.988 1.00 89.81 117 VAL A CA 1
ATOM 908 C C . VAL A 1 117 ? 12.668 7.194 4.651 1.00 89.81 117 VAL A C 1
ATOM 910 O O . VAL A 1 117 ? 13.012 6.771 3.553 1.00 89.81 117 VAL A O 1
ATOM 913 N N . SER A 1 118 ? 12.121 6.394 5.572 1.00 86.44 118 SER A N 1
ATOM 914 C CA . SER A 1 118 ? 11.920 4.949 5.394 1.00 86.44 118 SER A CA 1
ATOM 915 C C . SER A 1 118 ? 10.620 4.574 4.667 1.00 86.44 118 SER A C 1
ATOM 917 O O . SER A 1 118 ? 10.493 3.452 4.177 1.00 86.44 118 SER A O 1
ATOM 919 N N . SER A 1 119 ? 9.658 5.495 4.580 1.00 87.06 119 SER A N 1
ATOM 920 C CA . SER A 1 119 ? 8.376 5.322 3.890 1.00 87.06 119 SER A CA 1
ATOM 921 C C . SER A 1 119 ? 8.013 6.605 3.131 1.00 87.06 119 SER A C 1
ATOM 923 O O . SER A 1 119 ? 7.101 7.329 3.543 1.00 87.06 119 SER A O 1
ATOM 925 N N . PRO A 1 120 ? 8.731 6.927 2.041 1.00 86.75 120 PRO A N 1
ATOM 926 C CA . PRO A 1 120 ? 8.550 8.197 1.341 1.00 86.75 120 PRO A CA 1
ATOM 927 C C . PRO A 1 120 ? 7.250 8.243 0.532 1.00 86.75 120 PRO A C 1
ATOM 929 O O . PRO A 1 120 ? 6.758 9.326 0.229 1.00 86.75 120 PRO A O 1
ATOM 932 N N . CYS A 1 121 ? 6.663 7.089 0.200 1.00 87.19 121 CYS A N 1
ATOM 933 C CA . CYS A 1 121 ? 5.393 7.020 -0.504 1.00 87.19 121 CYS A CA 1
ATOM 934 C C . CYS A 1 121 ? 4.241 6.903 0.504 1.00 87.19 121 CYS A C 1
ATOM 936 O O . CYS A 1 121 ? 4.085 5.884 1.181 1.00 87.19 121 CYS A O 1
ATOM 938 N N . THR A 1 122 ? 3.412 7.944 0.603 1.00 87.19 122 THR A N 1
ATOM 939 C CA . THR A 1 122 ? 2.227 7.906 1.472 1.00 87.19 122 THR A CA 1
ATOM 940 C C . THR A 1 122 ? 1.189 6.935 0.917 1.00 87.19 122 THR A C 1
ATOM 942 O O . THR A 1 122 ? 0.655 6.139 1.686 1.00 87.19 122 THR A O 1
ATOM 945 N N . ASN A 1 123 ? 0.959 6.945 -0.405 1.00 88.00 123 ASN A N 1
ATOM 946 C CA . ASN A 1 123 ? 0.025 6.083 -1.150 1.00 88.00 123 ASN A CA 1
ATOM 947 C C . ASN A 1 123 ? -1.306 5.846 -0.407 1.00 88.00 123 ASN A C 1
ATOM 949 O O . ASN A 1 123 ? -1.807 4.724 -0.320 1.00 88.00 123 ASN A O 1
ATOM 953 N N . VAL A 1 124 ? -1.826 6.904 0.221 1.00 89.62 124 VAL A N 1
ATOM 954 C CA . VAL A 1 124 ? -3.124 6.903 0.899 1.00 89.62 124 VAL A CA 1
ATOM 955 C C . VAL A 1 124 ? -4.180 7.507 -0.025 1.00 89.62 124 VAL A C 1
ATOM 957 O O . VAL A 1 124 ? -3.862 8.440 -0.764 1.00 89.62 124 VAL A O 1
ATOM 960 N N . PRO A 1 125 ? -5.433 7.026 0.024 1.00 87.44 125 PRO A N 1
ATOM 961 C CA . PRO A 1 125 ? -6.544 7.688 -0.649 1.00 87.44 125 PRO A CA 1
ATOM 962 C C . PRO A 1 125 ? -6.685 9.142 -0.187 1.00 87.44 125 PRO A C 1
ATOM 964 O O . PRO A 1 125 ? -6.508 9.430 0.996 1.00 87.44 125 PRO A O 1
ATOM 967 N N . ILE A 1 126 ? -7.038 10.042 -1.101 1.00 86.88 126 ILE A N 1
ATOM 968 C CA . ILE A 1 126 ? -7.334 11.448 -0.809 1.00 86.88 126 ILE A CA 1
ATOM 969 C C . ILE A 1 126 ? -8.698 11.817 -1.389 1.00 86.88 126 ILE A C 1
ATOM 971 O O . ILE A 1 126 ? -9.117 11.242 -2.395 1.00 86.88 126 ILE A O 1
ATOM 975 N N . SER A 1 127 ? -9.370 12.794 -0.783 1.00 83.00 127 SER A N 1
ATOM 976 C CA . SER A 1 127 ? -10.545 13.415 -1.395 1.00 83.00 127 SER A CA 1
ATOM 977 C C . SER A 1 127 ? -10.103 14.221 -2.616 1.00 83.00 127 SER A C 1
ATOM 979 O O . SER A 1 127 ? -9.205 15.061 -2.519 1.00 83.00 127 SER A O 1
ATOM 981 N N . CYS A 1 128 ? -10.710 13.951 -3.769 1.00 82.25 128 CYS A N 1
ATOM 982 C CA . CYS A 1 128 ? -10.453 14.715 -4.983 1.00 82.25 128 CYS A CA 1
ATOM 983 C C . CYS A 1 128 ? -11.170 16.071 -4.879 1.00 82.25 128 CYS A C 1
ATOM 985 O O . CYS A 1 128 ? -12.397 16.073 -4.800 1.00 82.25 128 CYS A O 1
ATOM 987 N N . PRO A 1 129 ? -10.461 17.215 -4.922 1.00 82.31 129 PRO A N 1
ATOM 988 C CA . PRO A 1 129 ? -11.094 18.532 -4.810 1.00 82.31 129 PRO A CA 1
ATOM 989 C C . PRO A 1 129 ? -11.922 18.910 -6.048 1.00 82.31 129 PRO A C 1
ATOM 991 O O . PRO A 1 129 ? -12.655 19.891 -6.014 1.00 82.31 129 PRO A O 1
ATOM 994 N N . LEU A 1 130 ? -11.783 18.157 -7.145 1.00 86.31 130 LEU A N 1
ATOM 995 C CA . LEU A 1 130 ? -12.524 18.366 -8.391 1.00 86.31 130 LEU A CA 1
ATOM 996 C C . LEU A 1 130 ? -13.814 17.541 -8.455 1.00 86.31 130 LEU A C 1
ATOM 998 O O . LEU A 1 130 ? -14.682 17.827 -9.276 1.00 86.31 130 LEU A O 1
ATOM 1002 N N . CYS A 1 131 ? -13.934 16.500 -7.628 1.00 79.75 131 CYS A N 1
ATOM 1003 C CA . CYS A 1 131 ? -15.146 15.694 -7.567 1.00 79.75 131 CYS A CA 1
ATOM 1004 C C . CYS A 1 131 ? -16.164 16.354 -6.627 1.00 79.75 131 CYS A C 1
ATOM 1006 O O . CYS A 1 131 ? -15.765 16.979 -5.642 1.00 79.75 131 CYS A O 1
ATOM 1008 N N . PRO A 1 132 ? -17.475 16.173 -6.869 1.00 79.56 132 PRO A N 1
ATOM 1009 C CA . PRO A 1 132 ? -18.486 16.511 -5.877 1.00 79.56 132 PRO A CA 1
ATOM 1010 C C . PRO A 1 132 ? -18.175 15.824 -4.544 1.00 79.56 132 PRO A C 1
ATOM 1012 O O . PRO A 1 132 ? -17.750 14.664 -4.527 1.00 79.56 132 PRO A O 1
ATOM 1015 N N . VAL A 1 133 ? -18.406 16.537 -3.441 1.00 69.69 133 VAL A N 1
ATOM 1016 C CA . VAL A 1 133 ? -18.257 15.997 -2.084 1.00 69.69 133 VAL A CA 1
ATOM 1017 C C . VAL A 1 133 ? -19.145 14.761 -1.972 1.00 69.69 133 VAL A C 1
ATOM 1019 O O . VAL A 1 133 ? -20.349 14.826 -2.234 1.00 69.69 133 VAL A O 1
ATOM 1022 N N . SER A 1 134 ? -18.550 13.616 -1.647 1.00 63.94 134 SER A N 1
ATOM 1023 C CA . SER A 1 134 ? -19.316 12.382 -1.521 1.00 63.94 134 SER A CA 1
ATOM 1024 C C . SER A 1 134 ? -20.124 12.411 -0.220 1.00 63.94 134 SER A C 1
ATOM 1026 O O . SER A 1 134 ? -19.792 13.131 0.717 1.00 63.94 134 SER A O 1
ATOM 1028 N N . VAL A 1 135 ? -21.163 11.580 -0.096 1.00 59.44 135 VAL A N 1
ATOM 1029 C CA . VAL A 1 135 ? -21.859 11.374 1.198 1.00 59.44 135 VAL A CA 1
ATOM 1030 C C . VAL A 1 135 ? -20.916 10.888 2.307 1.00 59.44 135 VAL A C 1
ATOM 1032 O O . VAL A 1 135 ? -21.237 10.990 3.486 1.00 59.44 135 VAL A O 1
ATOM 1035 N N . SER A 1 136 ? -19.747 10.363 1.939 1.00 55.94 136 SER A N 1
ATOM 1036 C CA . SER A 1 136 ? -18.686 9.952 2.857 1.00 55.94 136 SER A CA 1
ATOM 1037 C C . SER A 1 136 ? -17.633 11.041 3.089 1.00 55.94 136 SER A C 1
ATOM 1039 O O . SER A 1 136 ? -16.604 10.725 3.679 1.00 55.94 136 SER A O 1
ATOM 1041 N N . GLY A 1 137 ? -17.900 12.283 2.662 1.00 45.59 137 GLY A N 1
ATOM 1042 C CA . GLY A 1 137 ? -17.030 13.462 2.747 1.00 45.59 137 GLY A CA 1
ATOM 1043 C C . GLY A 1 137 ? -16.278 13.794 1.464 1.00 45.59 137 GLY A C 1
ATOM 1044 O O . GLY A 1 137 ? -16.287 12.989 0.502 1.00 45.59 137 GLY A O 1
#

Radius of gyration: 17.76 Å; chains: 1; bounding box: 55×34×48 Å